Protein AF-A0A5C6TBN1-F1 (afdb_monomer_lite)

Foldseek 3Di:
DDDDDDDDDVQWDKDKDADDDPDFDKDKDWDDAQDDDPNDGDGIDIDIDRDRMDIDTDRPPDPPPCPVVVVVVVVVVVVVVVVD

Radius of gyration: 23.25 Å; chains: 1; bounding box: 35×38×70 Å

Secondary structure (DSSP, 8-state):
-------SSS-EEEEEEE--SS-PPEEEEEEPSSEEETTEEE--EEEEEE-SEEEEEEE-----TTHHHHHHHHHHHHHHHHH-

Organism: Fusarium oxysporum f. sp. cubense (NCBI:txid61366)

Structure (mmCIF, N/CA/C/O backbone):
data_AF-A0A5C6TBN1-F1
#
_entry.id   AF-A0A5C6TBN1-F1
#
loop_
_atom_site.group_PDB
_atom_site.id
_atom_site.type_symbol
_atom_site.label_atom_id
_atom_site.label_alt_id
_atom_site.label_comp_id
_atom_site.label_asym_id
_atom_site.label_entity_id
_atom_site.label_seq_id
_atom_site.pdbx_PDB_ins_cod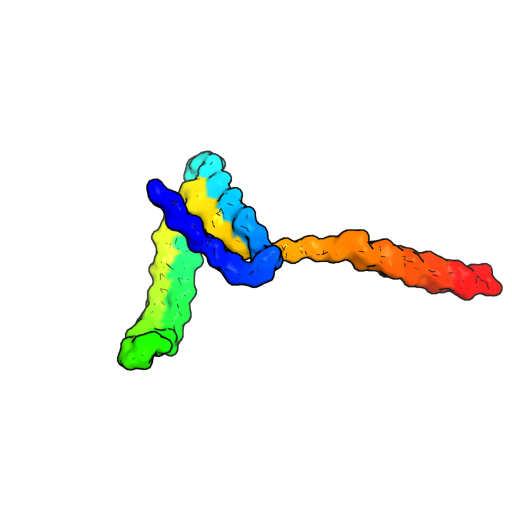e
_atom_site.Cartn_x
_atom_site.Cartn_y
_atom_site.Cartn_z
_atom_site.occupancy
_atom_site.B_iso_or_equiv
_atom_site.auth_seq_id
_atom_site.auth_comp_id
_atom_site.auth_asym_id
_atom_site.auth_atom_id
_atom_site.pdbx_PDB_model_num
ATOM 1 N N . MET A 1 1 ? 16.607 -6.729 19.451 1.00 30.89 1 MET A N 1
ATOM 2 C CA . MET A 1 1 ? 15.892 -7.861 18.823 1.00 30.89 1 MET A CA 1
ATOM 3 C C . MET A 1 1 ? 15.073 -7.300 17.672 1.00 30.89 1 MET A C 1
ATOM 5 O O . MET A 1 1 ? 14.157 -6.534 17.933 1.00 30.89 1 MET A O 1
ATOM 9 N N . ALA A 1 2 ? 15.464 -7.562 16.423 1.00 34.62 2 ALA A N 1
ATOM 10 C CA . ALA A 1 2 ? 14.747 -7.083 15.241 1.00 34.62 2 ALA A CA 1
ATOM 11 C C . ALA A 1 2 ? 13.922 -8.245 14.681 1.00 34.62 2 ALA A C 1
ATOM 13 O O . ALA A 1 2 ? 14.478 -9.237 14.223 1.00 34.62 2 ALA A O 1
ATOM 14 N N . LEU A 1 3 ? 12.602 -8.140 14.792 1.00 35.31 3 LEU A N 1
ATOM 15 C CA . LEU A 1 3 ? 11.651 -9.098 14.241 1.00 35.31 3 LEU A CA 1
ATOM 16 C C . LEU A 1 3 ? 11.282 -8.580 12.845 1.00 35.31 3 LEU A C 1
ATOM 18 O O . LEU A 1 3 ? 10.380 -7.757 12.708 1.00 35.31 3 LEU A O 1
ATOM 22 N N . SER A 1 4 ? 12.044 -8.965 11.815 1.00 42.31 4 SER A N 1
ATOM 23 C CA . SER A 1 4 ? 11.666 -8.682 10.428 1.00 42.31 4 SER A CA 1
ATOM 24 C C . SER A 1 4 ? 10.759 -9.802 9.924 1.00 42.31 4 SER A C 1
ATOM 26 O O . SER A 1 4 ? 11.158 -10.955 9.772 1.00 42.31 4 SER A O 1
ATOM 28 N N . VAL A 1 5 ? 9.494 -9.459 9.695 1.00 44.03 5 VAL A N 1
ATOM 29 C CA . VAL A 1 5 ? 8.541 -10.307 8.978 1.00 44.03 5 VAL A CA 1
ATOM 30 C C . VAL A 1 5 ? 8.980 -10.356 7.513 1.00 44.03 5 VAL A C 1
ATOM 32 O O . VAL A 1 5 ? 8.851 -9.384 6.774 1.00 44.03 5 VAL A O 1
ATOM 35 N N . GLN A 1 6 ? 9.550 -11.487 7.107 1.00 46.69 6 GLN A N 1
ATOM 36 C CA . GLN A 1 6 ? 9.942 -11.762 5.729 1.00 46.69 6 GLN A CA 1
ATOM 37 C C . GLN A 1 6 ? 8.722 -12.349 5.000 1.00 46.69 6 GLN A C 1
ATOM 39 O O . GLN A 1 6 ? 8.348 -13.499 5.225 1.00 46.69 6 GLN A O 1
ATOM 44 N N . VAL A 1 7 ? 8.041 -11.542 4.178 1.00 47.59 7 VAL A N 1
ATOM 45 C CA . VAL A 1 7 ? 6.833 -11.967 3.450 1.00 47.59 7 VAL A CA 1
ATOM 46 C C . VAL A 1 7 ? 7.183 -12.479 2.054 1.00 47.59 7 VAL A C 1
ATOM 48 O O . VAL A 1 7 ? 7.659 -11.730 1.209 1.00 47.59 7 VAL A O 1
ATOM 51 N N . ILE A 1 8 ? 6.909 -13.777 1.894 1.00 48.84 8 ILE A N 1
ATOM 52 C CA . ILE A 1 8 ? 6.188 -14.454 0.806 1.00 48.84 8 ILE A CA 1
ATOM 53 C C . ILE A 1 8 ? 6.711 -14.166 -0.615 1.00 48.84 8 ILE A C 1
ATOM 55 O O . ILE A 1 8 ? 6.476 -13.115 -1.199 1.00 48.84 8 ILE A O 1
ATOM 59 N N . ASP A 1 9 ? 7.322 -15.197 -1.203 1.00 51.00 9 ASP A N 1
ATOM 60 C CA . ASP A 1 9 ? 7.530 -15.417 -2.646 1.00 51.00 9 ASP A CA 1
ATOM 61 C C . ASP A 1 9 ? 8.826 -14.930 -3.314 1.00 51.00 9 ASP A C 1
ATOM 63 O O . ASP A 1 9 ? 8.987 -15.149 -4.508 1.00 51.00 9 ASP A O 1
ATOM 67 N N . GLY A 1 10 ? 9.782 -14.304 -2.615 1.00 54.91 10 GLY A N 1
ATOM 68 C CA . GLY A 1 10 ? 11.122 -13.993 -3.171 1.00 54.91 10 GLY A CA 1
ATOM 69 C C . GLY A 1 10 ? 11.158 -13.032 -4.381 1.00 54.91 10 GLY A C 1
ATOM 70 O O . GLY A 1 10 ? 12.231 -12.648 -4.837 1.00 54.91 10 GLY A O 1
ATOM 71 N N . ILE A 1 11 ? 9.992 -12.617 -4.887 1.00 59.62 11 ILE A N 1
ATOM 72 C CA . ILE A 1 11 ? 9.802 -11.703 -6.024 1.00 59.62 11 ILE A CA 1
ATOM 73 C C . ILE A 1 11 ? 9.381 -10.305 -5.535 1.00 59.62 11 ILE A C 1
ATOM 75 O O . ILE A 1 11 ? 9.492 -9.314 -6.263 1.00 59.62 11 ILE A O 1
ATOM 79 N N . SER A 1 12 ? 8.879 -10.196 -4.304 1.00 58.47 12 SER A N 1
ATOM 80 C CA . SER A 1 12 ? 8.549 -8.911 -3.695 1.00 58.47 12 SER A CA 1
ATOM 81 C C . SER A 1 12 ? 9.795 -8.256 -3.112 1.00 58.47 12 SER A C 1
ATOM 83 O O . SER A 1 12 ? 10.514 -8.877 -2.331 1.00 58.47 12 SER A O 1
ATOM 85 N N . GLN A 1 13 ? 10.024 -6.989 -3.447 1.00 66.81 13 GLN A N 1
ATOM 86 C CA . GLN A 1 13 ? 11.068 -6.190 -2.814 1.00 66.81 13 GLN A CA 1
ATOM 87 C C . GLN A 1 13 ? 10.469 -5.352 -1.687 1.00 66.81 13 GLN A C 1
ATOM 89 O O . GLN A 1 13 ? 9.414 -4.730 -1.851 1.00 66.81 13 GLN A O 1
ATOM 94 N N . GLU A 1 14 ? 11.151 -5.341 -0.543 1.00 72.06 14 GLU A N 1
ATOM 95 C CA . GLU A 1 14 ? 10.854 -4.416 0.544 1.00 72.06 14 GLU A CA 1
ATOM 96 C C . GLU A 1 14 ? 11.217 -2.994 0.108 1.00 72.06 14 GLU A C 1
ATOM 98 O O . GLU A 1 14 ? 12.325 -2.731 -0.362 1.00 72.06 14 GLU A O 1
ATOM 103 N N . ARG A 1 15 ? 10.282 -2.060 0.273 1.00 70.00 15 ARG A N 1
ATOM 104 C CA . ARG A 1 15 ? 10.513 -0.636 0.060 1.00 70.00 15 ARG A CA 1
ATOM 105 C C . ARG A 1 15 ? 10.084 0.127 1.302 1.00 70.00 15 ARG A C 1
ATOM 107 O O . ARG A 1 15 ? 8.917 0.096 1.693 1.00 70.00 15 ARG A O 1
ATOM 114 N N . ARG A 1 16 ? 11.033 0.844 1.900 1.00 74.75 16 ARG A N 1
ATOM 115 C CA . ARG A 1 16 ? 10.765 1.788 2.984 1.00 74.75 16 ARG A CA 1
ATOM 116 C C . ARG A 1 16 ? 10.525 3.171 2.400 1.00 74.75 16 ARG A C 1
ATOM 118 O O . ARG A 1 16 ? 11.319 3.659 1.599 1.00 74.75 16 ARG A O 1
ATOM 125 N N . LEU A 1 17 ? 9.428 3.793 2.805 1.00 73.94 17 LEU A N 1
ATOM 126 C CA . LEU A 1 17 ? 9.071 5.147 2.411 1.00 73.94 17 LEU A CA 1
ATOM 127 C C . LEU A 1 17 ? 9.044 6.011 3.668 1.00 73.94 17 LEU A C 1
ATOM 129 O O . LEU A 1 17 ? 8.328 5.714 4.625 1.00 73.94 17 LEU A O 1
ATOM 133 N N . VAL A 1 18 ? 9.881 7.045 3.661 1.00 78.75 18 VAL A N 1
ATOM 134 C CA . VAL A 1 18 ? 10.032 8.010 4.750 1.00 78.75 18 VAL A CA 1
ATOM 135 C C . VAL A 1 18 ? 9.589 9.362 4.221 1.00 78.75 18 VAL A C 1
ATOM 137 O O . VAL A 1 18 ? 10.044 9.791 3.160 1.00 78.75 18 VAL A O 1
ATOM 140 N N . PHE A 1 19 ? 8.682 10.011 4.942 1.00 78.12 19 PHE A N 1
ATOM 141 C CA . PHE A 1 19 ? 8.136 11.302 4.552 1.00 78.12 19 PHE A CA 1
ATOM 142 C C . PHE A 1 19 ? 8.807 12.416 5.348 1.00 78.12 19 PHE A C 1
ATOM 144 O O . PHE A 1 19 ? 8.794 12.408 6.579 1.00 78.12 19 PHE A O 1
ATOM 151 N N . TYR A 1 20 ? 9.382 13.382 4.632 1.00 72.38 20 TYR A N 1
ATOM 152 C CA . TYR A 1 20 ? 10.018 14.567 5.200 1.00 72.38 20 TYR A CA 1
ATOM 153 C C . TYR A 1 20 ? 9.158 15.795 4.882 1.00 72.38 20 TYR A C 1
ATOM 155 O O . TYR A 1 20 ? 8.752 15.974 3.737 1.00 72.38 20 TYR A O 1
ATOM 163 N N . GLY A 1 21 ? 8.878 16.631 5.886 1.00 77.56 21 GLY A N 1
ATOM 164 C CA . GLY A 1 21 ? 8.054 17.839 5.746 1.00 77.56 21 GLY A CA 1
ATOM 165 C C . GLY A 1 21 ? 6.831 17.869 6.669 1.00 77.56 21 GLY A C 1
ATOM 166 O O . GLY A 1 21 ? 6.609 16.962 7.476 1.00 77.56 21 GLY A O 1
ATOM 167 N N . THR A 1 22 ? 6.052 18.948 6.573 1.00 72.50 22 THR A N 1
ATOM 168 C CA . THR A 1 22 ? 4.809 19.149 7.340 1.00 72.50 22 THR A CA 1
ATOM 169 C C . THR A 1 22 ? 3.642 18.334 6.787 1.00 72.50 22 THR A C 1
ATOM 171 O O . THR A 1 22 ? 2.803 17.872 7.560 1.00 72.50 22 THR A O 1
ATOM 174 N N . ASP A 1 23 ? 3.638 18.076 5.478 1.00 76.19 23 ASP A N 1
ATOM 175 C CA . ASP A 1 23 ? 2.584 17.328 4.793 1.00 76.19 23 ASP A CA 1
ATOM 176 C C . ASP A 1 23 ? 2.853 15.825 4.856 1.00 76.19 23 ASP A C 1
ATOM 178 O O . ASP A 1 23 ? 3.381 15.192 3.941 1.00 76.19 23 ASP A O 1
ATOM 182 N N . LYS A 1 24 ? 2.502 15.245 6.003 1.00 77.88 24 LYS A N 1
ATOM 183 C CA . LYS A 1 24 ? 2.579 13.802 6.231 1.00 77.88 24 LYS A CA 1
ATOM 184 C C . LYS A 1 24 ? 1.368 13.114 5.597 1.00 77.88 24 LYS A C 1
ATOM 186 O O . LYS A 1 24 ? 0.233 13.523 5.857 1.00 77.88 24 LYS A O 1
ATOM 191 N N . PRO A 1 25 ? 1.559 12.038 4.823 1.00 76.81 25 PRO A N 1
ATOM 192 C CA . PRO A 1 25 ? 0.446 11.339 4.211 1.00 76.81 25 PRO A CA 1
ATOM 193 C C . PRO A 1 25 ? -0.405 10.635 5.259 1.00 76.81 25 PRO A C 1
ATOM 195 O O . PRO A 1 25 ? 0.071 10.094 6.266 1.00 76.81 25 PRO A O 1
ATOM 198 N N . ARG A 1 26 ? -1.703 10.632 4.978 1.00 80.94 26 ARG A N 1
ATOM 199 C CA . ARG A 1 26 ? -2.717 9.986 5.792 1.00 80.94 26 ARG A CA 1
ATOM 200 C C . ARG A 1 26 ? -3.078 8.654 5.153 1.00 80.94 26 ARG A C 1
ATOM 202 O O . ARG A 1 26 ? -3.529 8.611 4.012 1.00 80.94 26 ARG A O 1
ATOM 209 N N . MET A 1 27 ? -2.837 7.570 5.881 1.00 80.06 27 MET A N 1
ATOM 210 C CA . MET A 1 27 ? -3.141 6.222 5.422 1.00 80.06 27 MET A CA 1
ATOM 211 C C . MET A 1 27 ? -4.508 5.802 5.951 1.00 80.06 27 MET A C 1
ATOM 213 O O . MET A 1 27 ? -4.764 5.899 7.153 1.00 80.06 27 MET A O 1
ATOM 217 N N . PHE A 1 28 ? -5.354 5.312 5.049 1.00 79.12 28 PHE A N 1
ATOM 218 C CA . PHE A 1 28 ? -6.660 4.755 5.371 1.00 79.12 28 PHE A CA 1
ATOM 219 C C . PHE A 1 28 ? -6.633 3.251 5.116 1.00 79.12 28 PHE A C 1
ATOM 221 O O . PHE A 1 28 ? -6.312 2.813 4.013 1.00 79.12 28 PHE A O 1
ATOM 228 N N . TRP A 1 29 ? -6.958 2.468 6.137 1.00 78.56 29 TRP A N 1
ATOM 229 C CA . TRP A 1 29 ? -7.159 1.029 6.018 1.00 78.56 29 TRP A CA 1
ATOM 230 C C . TRP A 1 29 ? -8.642 0.744 6.150 1.00 78.56 29 TRP A C 1
ATOM 232 O O . TRP A 1 29 ? -9.235 1.042 7.184 1.00 78.56 29 TRP A O 1
ATOM 242 N N . LEU A 1 30 ? -9.230 0.186 5.098 1.00 80.19 30 LEU A N 1
ATOM 243 C CA . LEU A 1 30 ? -10.621 -0.232 5.094 1.00 80.19 30 LEU A CA 1
ATOM 244 C C . LEU A 1 30 ? -10.663 -1.749 5.260 1.00 80.19 30 LEU A C 1
ATOM 246 O O . LEU A 1 30 ? -10.209 -2.475 4.373 1.00 80.19 30 LEU A O 1
ATOM 250 N N . GLN A 1 31 ? -11.212 -2.227 6.373 1.00 79.31 31 GLN A N 1
ATOM 251 C CA . GLN A 1 31 ? -11.598 -3.626 6.473 1.00 79.31 31 GLN A CA 1
ATOM 252 C C . GLN A 1 31 ? -13.014 -3.781 5.889 1.00 79.31 31 GLN A C 1
ATOM 254 O O . GLN A 1 31 ? -13.929 -3.088 6.339 1.00 79.31 31 GLN A O 1
ATOM 259 N N . PRO A 1 32 ? -13.224 -4.664 4.894 1.00 76.94 32 PRO A N 1
ATOM 260 C CA . PRO A 1 32 ? -14.559 -4.938 4.380 1.00 76.94 32 PRO A CA 1
ATOM 261 C C . PRO A 1 32 ? -15.457 -5.526 5.477 1.00 76.94 32 PRO A C 1
ATOM 263 O O . PRO A 1 32 ? -15.001 -6.368 6.252 1.00 76.94 32 PRO A O 1
ATOM 266 N N . ALA A 1 33 ? -16.724 -5.110 5.506 1.00 79.44 33 ALA A N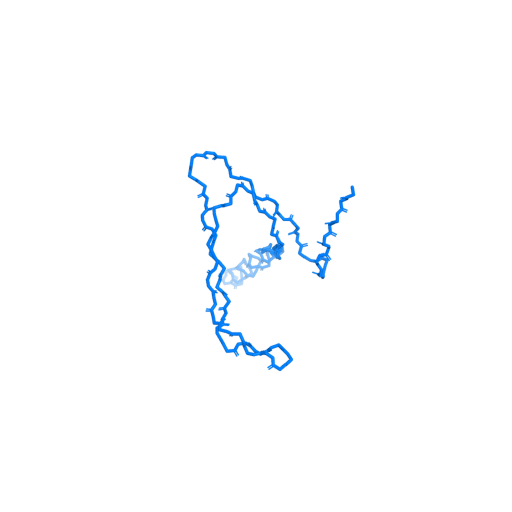 1
ATOM 267 C CA . ALA A 1 33 ? -17.736 -5.661 6.407 1.00 79.44 33 ALA A CA 1
ATOM 268 C C . ALA A 1 33 ? -18.126 -7.100 6.032 1.00 79.44 33 ALA A C 1
ATOM 270 O O . ALA A 1 33 ? -17.912 -7.531 4.895 1.00 79.44 33 ALA A O 1
ATOM 271 N N . GLY A 1 34 ? -18.704 -7.835 6.987 1.00 77.25 34 GLY A N 1
ATOM 272 C CA . GLY A 1 34 ? -19.205 -9.195 6.763 1.00 77.25 34 GLY A CA 1
ATOM 273 C C . GLY A 1 34 ? -18.089 -10.224 6.576 1.00 77.25 34 GLY A C 1
ATOM 274 O O . GLY A 1 34 ? -18.282 -11.274 5.960 1.00 77.25 34 GLY A O 1
ATOM 275 N N . ARG A 1 35 ? -16.878 -9.924 7.064 1.00 76.81 35 ARG A N 1
ATOM 276 C CA . ARG A 1 35 ? -15.782 -10.896 7.097 1.00 76.81 35 ARG A CA 1
ATOM 277 C C . ARG A 1 35 ? -15.957 -11.772 8.329 1.00 76.81 35 ARG A C 1
ATOM 279 O O . ARG A 1 35 ? -15.993 -11.273 9.447 1.00 76.81 35 ARG A O 1
ATOM 286 N N . ARG A 1 36 ? -16.046 -13.083 8.112 1.00 81.81 36 ARG A N 1
ATOM 287 C CA . ARG A 1 36 ? -16.149 -14.081 9.177 1.00 81.81 36 ARG A CA 1
ATOM 288 C C . ARG A 1 36 ? -14.790 -14.736 9.411 1.00 81.81 36 ARG A C 1
ATOM 290 O O . ARG A 1 36 ? -14.188 -15.248 8.467 1.00 81.81 36 ARG A O 1
ATOM 297 N N . ILE A 1 37 ? -14.311 -14.715 10.652 1.00 81.19 37 ILE A N 1
ATOM 298 C CA . ILE A 1 37 ? -13.102 -15.434 11.080 1.00 81.19 37 ILE A CA 1
ATOM 299 C C . ILE A 1 37 ? -13.531 -16.406 12.178 1.00 81.19 37 ILE A C 1
ATOM 301 O O . ILE A 1 37 ? -13.903 -15.995 13.275 1.00 81.19 37 ILE A O 1
ATOM 305 N N . GLY A 1 38 ? -13.525 -17.703 11.859 1.00 86.19 38 GLY A N 1
ATOM 306 C CA . GLY A 1 38 ? -14.121 -18.726 12.719 1.00 86.19 38 GLY A CA 1
ATOM 307 C C . GLY A 1 38 ? -15.624 -18.491 12.883 1.00 86.19 38 GLY A C 1
ATOM 308 O O . GLY A 1 38 ? -16.363 -18.474 11.896 1.00 86.19 38 GLY A O 1
ATOM 309 N N . ASP A 1 39 ? -16.054 -18.257 14.120 1.00 91.06 39 ASP A N 1
ATOM 310 C CA . ASP A 1 39 ? -17.456 -17.995 14.467 1.00 91.06 39 ASP A CA 1
ATOM 311 C C . ASP A 1 39 ? -17.757 -16.525 14.771 1.00 91.06 39 ASP A C 1
ATOM 313 O O . ASP A 1 39 ? -18.896 -16.184 15.076 1.00 91.06 39 ASP A O 1
ATOM 317 N N . GLN A 1 40 ? -16.763 -15.640 14.653 1.00 81.81 40 GLN A N 1
ATO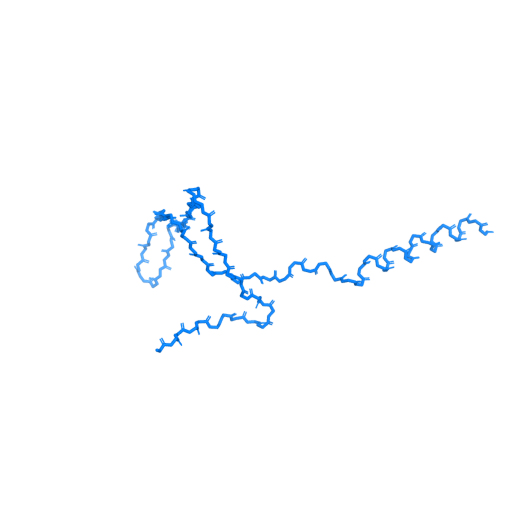M 318 C CA . GLN A 1 40 ? -16.967 -14.203 14.801 1.00 81.81 40 GLN A CA 1
ATOM 319 C C . GLN A 1 40 ? -17.188 -13.535 13.447 1.00 81.81 40 GLN A C 1
ATOM 321 O O . GLN A 1 40 ? -16.406 -13.708 12.505 1.00 81.81 40 GLN A O 1
ATOM 326 N N . GLU A 1 41 ? -18.256 -12.748 13.377 1.00 85.00 41 GLU A N 1
ATOM 327 C CA . GLU A 1 41 ? -18.528 -11.815 12.293 1.00 85.00 41 GLU A CA 1
ATOM 328 C C . GLU A 1 41 ? -17.955 -10.446 12.655 1.00 85.00 41 GLU A C 1
ATOM 330 O O . GLU A 1 41 ? -18.167 -9.939 13.757 1.00 85.00 41 GLU A O 1
ATOM 335 N N . 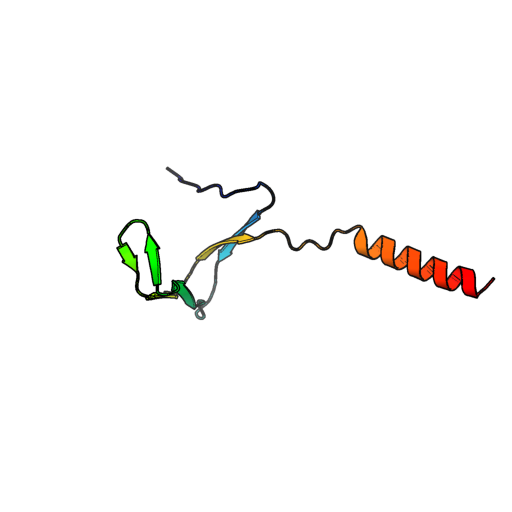PHE A 1 42 ? -17.185 -9.874 11.733 1.00 79.50 42 PHE A N 1
ATOM 336 C CA . PHE A 1 42 ? -16.579 -8.563 11.901 1.00 79.50 42 PHE A CA 1
ATOM 337 C C . PHE A 1 42 ? -17.313 -7.542 11.040 1.00 79.50 42 PHE A C 1
ATOM 339 O O . PHE A 1 42 ? -17.380 -7.671 9.809 1.00 79.50 42 PHE A O 1
ATOM 346 N N . ASP A 1 43 ? -17.789 -6.488 11.696 1.00 79.44 43 ASP A N 1
ATOM 347 C CA . ASP A 1 43 ? -18.241 -5.284 11.018 1.00 79.44 43 ASP A CA 1
ATOM 348 C C . ASP A 1 43 ? -17.083 -4.607 10.280 1.00 79.44 43 ASP A C 1
ATOM 350 O O . ASP A 1 43 ? -15.899 -4.749 10.612 1.00 79.44 43 ASP A O 1
ATOM 354 N N . GLY A 1 44 ? -17.437 -3.860 9.237 1.00 80.44 44 GLY A N 1
ATOM 355 C CA . GLY A 1 44 ? -16.466 -3.066 8.501 1.00 80.44 44 GLY A CA 1
ATOM 356 C C . GLY A 1 44 ? -15.956 -1.940 9.386 1.00 80.44 44 GLY A C 1
ATOM 357 O O . GLY A 1 44 ? -16.743 -1.179 9.944 1.00 80.44 44 GLY A O 1
ATOM 358 N N . PHE A 1 45 ? -14.639 -1.801 9.486 1.00 80.25 45 PHE A N 1
ATOM 359 C CA . PHE A 1 45 ? -14.028 -0.681 10.186 1.00 80.25 45 PHE A CA 1
ATOM 360 C C . PHE A 1 45 ? -13.022 0.032 9.295 1.00 80.25 45 PHE A C 1
ATOM 362 O O . PHE A 1 45 ? -12.380 -0.558 8.421 1.00 80.25 45 PHE A O 1
ATOM 369 N N . ALA A 1 46 ? -12.889 1.333 9.535 1.00 79.44 46 ALA A N 1
ATOM 370 C CA . ALA A 1 46 ? -11.913 2.181 8.880 1.00 79.44 46 ALA A CA 1
ATOM 371 C C . ALA A 1 46 ? -10.891 2.653 9.914 1.00 79.44 46 ALA A C 1
ATOM 373 O O . ALA A 1 46 ? -11.249 3.227 10.941 1.00 79.44 46 ALA A O 1
ATOM 374 N N . TYR A 1 47 ? -9.613 2.431 9.628 1.00 78.50 47 TYR A N 1
ATOM 375 C CA . TYR A 1 47 ? -8.515 2.960 10.422 1.00 78.50 47 TYR A CA 1
ATOM 376 C C . TYR A 1 47 ? -7.838 4.104 9.671 1.00 78.50 47 TYR A C 1
ATOM 378 O O . TYR A 1 47 ? -7.569 4.000 8.474 1.00 78.50 47 TYR A O 1
ATOM 386 N N . ASN A 1 48 ? -7.567 5.199 10.375 1.00 83.50 48 ASN A N 1
ATOM 387 C CA . ASN A 1 48 ? -6.950 6.402 9.829 1.00 83.50 48 ASN A CA 1
ATOM 388 C C . ASN A 1 48 ? -5.745 6.779 10.692 1.00 83.50 48 ASN A C 1
ATOM 390 O O . ASN A 1 48 ? -5.894 7.037 11.886 1.00 83.50 48 ASN A O 1
ATOM 394 N N . GLN A 1 49 ? -4.563 6.839 10.082 1.00 82.94 49 GLN A N 1
ATOM 395 C CA . GLN A 1 49 ? -3.341 7.224 10.774 1.00 82.94 49 GLN A CA 1
ATOM 396 C C . GLN A 1 49 ? -2.450 8.091 9.887 1.00 82.94 49 GLN A C 1
ATOM 398 O O . GLN A 1 49 ? -2.241 7.807 8.706 1.00 82.94 49 GLN A O 1
ATOM 403 N N . ILE A 1 50 ? -1.889 9.145 10.478 1.00 82.62 50 ILE A N 1
ATOM 404 C CA . ILE A 1 50 ? -0.822 9.937 9.862 1.00 82.62 50 ILE A CA 1
ATOM 405 C C . ILE A 1 50 ? 0.472 9.130 9.983 1.00 82.62 50 ILE A C 1
ATOM 407 O O . ILE A 1 50 ? 0.872 8.793 11.098 1.00 82.62 50 ILE A O 1
ATOM 411 N N . LYS A 1 51 ? 1.127 8.818 8.860 1.00 79.00 51 LYS A N 1
ATOM 412 C CA . LYS A 1 51 ? 2.373 8.040 8.863 1.00 79.00 51 LYS A CA 1
ATOM 413 C C . LYS A 1 51 ? 3.589 8.919 8.588 1.00 79.00 51 LYS A C 1
ATOM 415 O O . LYS A 1 51 ? 3.621 9.669 7.619 1.00 79.00 51 LYS A O 1
ATOM 420 N N . THR A 1 52 ? 4.600 8.799 9.444 1.00 80.19 52 THR A N 1
ATOM 421 C CA . THR A 1 52 ? 5.944 9.371 9.241 1.00 80.19 52 THR A CA 1
ATOM 422 C C . THR A 1 52 ? 6.806 8.471 8.369 1.00 80.19 52 THR A C 1
ATOM 424 O O . THR A 1 52 ? 7.572 8.942 7.532 1.00 80.19 52 THR A O 1
ATOM 427 N N . ASP A 1 53 ? 6.641 7.165 8.537 1.00 75.69 53 ASP A N 1
ATOM 428 C CA . ASP A 1 53 ? 7.314 6.133 7.777 1.00 75.69 53 ASP A CA 1
ATOM 429 C C . ASP A 1 53 ? 6.420 4.898 7.633 1.00 75.69 53 ASP A C 1
ATOM 431 O O . ASP A 1 53 ? 5.542 4.614 8.454 1.00 75.69 53 ASP A O 1
ATOM 435 N N . TYR A 1 54 ? 6.610 4.168 6.539 1.00 76.81 54 TYR A N 1
ATOM 436 C CA . TYR A 1 54 ? 5.987 2.866 6.350 1.00 76.81 54 TYR A CA 1
ATOM 437 C C . TYR A 1 54 ? 6.849 1.963 5.477 1.00 76.81 54 TYR A C 1
ATOM 439 O O . TYR A 1 54 ? 7.622 2.418 4.630 1.00 76.81 54 TYR A O 1
ATOM 447 N N . ILE A 1 55 ? 6.706 0.664 5.711 1.00 77.56 55 ILE A N 1
ATOM 448 C CA . ILE A 1 55 ? 7.356 -0.391 4.943 1.00 77.56 55 ILE A CA 1
ATOM 449 C C . ILE A 1 55 ? 6.273 -1.073 4.116 1.00 77.56 55 ILE A C 1
ATOM 451 O O . ILE A 1 55 ? 5.189 -1.367 4.619 1.00 77.56 55 ILE A O 1
ATOM 455 N N . THR A 1 56 ? 6.555 -1.290 2.839 1.00 74.00 56 THR A N 1
ATOM 456 C CA . THR A 1 56 ? 5.641 -1.942 1.904 1.00 74.00 56 THR A CA 1
ATOM 457 C C . THR A 1 56 ? 6.418 -2.903 1.018 1.00 74.00 56 THR A C 1
ATOM 459 O O . THR A 1 56 ? 7.518 -2.588 0.569 1.00 74.00 56 THR A O 1
ATOM 462 N N . SER A 1 57 ? 5.846 -4.070 0.739 1.00 68.75 57 SER A N 1
ATOM 463 C CA . SER A 1 57 ? 6.386 -5.018 -0.232 1.00 68.75 57 SER A CA 1
ATOM 464 C C . SER A 1 57 ? 5.669 -4.815 -1.564 1.00 68.75 57 SER A C 1
ATOM 466 O O . SER A 1 57 ? 4.449 -4.924 -1.651 1.00 68.75 57 SER A O 1
ATOM 468 N N . TRP A 1 58 ? 6.411 -4.465 -2.614 1.00 66.81 58 TRP A N 1
ATOM 469 C CA . TRP A 1 58 ? 5.852 -4.361 -3.965 1.00 66.81 58 TRP A CA 1
ATOM 470 C C . TRP A 1 58 ? 6.462 -5.444 -4.843 1.00 66.81 58 TRP A C 1
ATOM 472 O O . TRP A 1 58 ? 7.666 -5.707 -4.789 1.00 66.81 58 TRP A O 1
ATOM 482 N N . LYS A 1 59 ? 5.634 -6.064 -5.689 1.00 63.47 59 LYS A N 1
ATOM 483 C CA . LYS A 1 59 ? 6.156 -6.808 -6.837 1.00 63.47 59 LYS A CA 1
ATOM 484 C C . LYS A 1 59 ? 6.799 -5.793 -7.774 1.00 63.47 59 LYS A C 1
ATOM 486 O O . LYS A 1 59 ? 6.196 -4.761 -8.067 1.00 63.47 59 LYS A O 1
ATOM 491 N N . SER A 1 60 ? 8.018 -6.075 -8.224 1.00 63.94 60 SER A N 1
ATOM 492 C CA . SER A 1 60 ? 8.673 -5.242 -9.229 1.00 63.94 60 SER A CA 1
ATOM 493 C C . SER A 1 60 ? 7.779 -5.173 -10.469 1.00 63.94 60 SER A C 1
ATOM 495 O O . SER A 1 60 ? 7.577 -6.177 -11.151 1.00 63.94 60 SER A O 1
ATOM 497 N N . SER A 1 61 ? 7.249 -3.989 -10.777 1.00 61.59 61 SER A N 1
ATOM 498 C CA . SER A 1 61 ? 6.561 -3.699 -12.040 1.00 61.59 61 SER A CA 1
ATOM 499 C C . SER A 1 61 ? 7.556 -3.507 -13.188 1.00 61.59 61 SER A C 1
ATOM 501 O O . SER A 1 61 ? 7.273 -2.796 -14.151 1.00 61.59 61 SER A O 1
ATOM 503 N N . GLY A 1 62 ? 8.741 -4.121 -13.089 1.00 58.59 62 GLY A N 1
ATOM 504 C CA . GLY A 1 62 ? 9.752 -4.092 -14.126 1.00 58.59 62 GLY A CA 1
ATOM 505 C C . GLY A 1 62 ? 9.162 -4.621 -15.424 1.00 58.59 62 GLY A C 1
ATOM 506 O O . GLY A 1 62 ? 9.022 -5.832 -15.611 1.00 58.59 62 GLY A O 1
ATOM 507 N N . LEU A 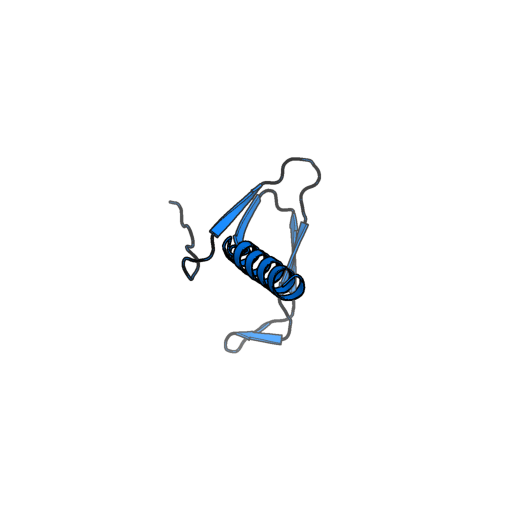1 63 ? 8.839 -3.704 -16.339 1.00 56.00 63 LEU A N 1
ATOM 508 C CA . LEU A 1 63 ? 8.764 -3.999 -17.761 1.00 56.00 63 LEU A CA 1
ATOM 509 C C . LEU A 1 63 ? 10.024 -4.795 -18.084 1.00 56.00 63 LEU A C 1
ATOM 511 O O . LEU A 1 63 ? 11.133 -4.277 -17.964 1.00 56.00 63 LEU A O 1
ATOM 515 N N . LYS A 1 64 ? 9.861 -6.081 -18.411 1.00 60.06 64 LYS A N 1
ATOM 516 C CA . LYS A 1 64 ? 10.982 -6.957 -18.752 1.00 60.06 64 LYS A CA 1
ATOM 517 C C . LYS A 1 64 ? 11.809 -6.223 -19.809 1.00 60.06 64 LYS A C 1
ATOM 519 O O . LYS A 1 64 ? 11.310 -6.034 -20.917 1.00 60.06 64 LYS A O 1
ATOM 524 N N . SER A 1 65 ? 13.054 -5.845 -19.500 1.00 58.94 65 SER A N 1
ATOM 525 C CA . SER A 1 65 ? 13.968 -5.113 -20.403 1.00 58.94 65 SER A CA 1
ATOM 526 C C . SER A 1 65 ? 14.241 -5.814 -21.747 1.00 58.94 65 SER A C 1
ATOM 528 O O . SER A 1 65 ? 15.000 -5.313 -22.563 1.00 58.94 65 SER A O 1
ATOM 530 N N . GLY A 1 66 ? 13.637 -6.974 -22.021 1.00 60.03 66 GLY A N 1
ATOM 531 C CA . GLY A 1 66 ? 13.650 -7.622 -23.334 1.00 60.03 66 GLY A CA 1
ATOM 532 C C . GLY A 1 66 ? 12.400 -7.386 -24.192 1.00 60.03 66 GLY A C 1
ATOM 533 O O . GLY A 1 66 ? 12.424 -7.715 -25.375 1.00 60.03 66 GLY A O 1
ATOM 534 N N . CYS A 1 67 ? 11.309 -6.842 -23.638 1.00 60.06 67 CYS A N 1
ATOM 535 C CA . CYS A 1 67 ? 10.039 -6.707 -24.360 1.00 60.06 67 CYS A CA 1
ATOM 536 C C . CYS A 1 67 ? 10.119 -5.623 -25.445 1.00 60.06 67 CYS A C 1
ATOM 538 O O . CYS A 1 67 ? 9.793 -5.888 -26.600 1.00 60.06 67 CYS A O 1
ATOM 540 N N . TYR A 1 68 ? 10.670 -4.447 -25.116 1.00 67.25 68 TYR A N 1
ATOM 541 C CA . TYR A 1 68 ? 10.819 -3.345 -26.078 1.00 67.25 68 TYR A CA 1
ATOM 542 C C . TYR A 1 68 ? 11.689 -3.735 -27.281 1.00 67.25 68 TYR A C 1
ATOM 544 O O . TYR A 1 68 ? 11.401 -3.352 -28.412 1.00 67.25 68 TYR A O 1
ATOM 552 N N . ARG A 1 69 ? 12.730 -4.547 -27.050 1.00 75.12 69 ARG A N 1
ATOM 553 C CA . ARG A 1 69 ? 13.672 -4.964 -28.091 1.00 75.12 69 ARG A CA 1
ATOM 554 C C . ARG A 1 69 ? 12.998 -5.884 -29.109 1.00 75.12 69 ARG A C 1
ATOM 556 O O . ARG A 1 69 ? 13.201 -5.716 -30.304 1.00 75.12 69 ARG A O 1
ATOM 563 N N . ARG A 1 70 ? 12.161 -6.823 -28.649 1.00 77.12 70 ARG A N 1
ATOM 564 C CA . ARG A 1 70 ? 11.390 -7.718 -29.534 1.00 77.12 70 ARG A CA 1
ATOM 565 C C . ARG A 1 70 ? 10.357 -6.958 -30.366 1.00 77.12 70 ARG A C 1
ATOM 567 O O . ARG A 1 70 ? 10.214 -7.257 -31.545 1.00 77.12 70 ARG A O 1
ATOM 574 N N . VAL A 1 71 ? 9.690 -5.967 -29.772 1.00 81.44 71 VAL A N 1
ATOM 575 C CA . VAL A 1 71 ? 8.724 -5.117 -30.486 1.00 81.44 71 VAL A CA 1
ATOM 576 C C . VAL A 1 71 ? 9.417 -4.332 -31.603 1.00 81.44 71 VAL A C 1
ATOM 578 O O . VAL A 1 71 ? 8.954 -4.358 -32.738 1.00 81.44 71 VAL A O 1
ATOM 581 N N . TRP A 1 72 ? 10.569 -3.717 -31.325 1.00 84.88 72 TRP A N 1
ATOM 582 C CA . TRP A 1 72 ? 11.330 -2.980 -32.339 1.00 84.88 72 TRP A CA 1
ATOM 583 C C . TRP A 1 72 ? 11.855 -3.863 -33.474 1.00 84.88 72 TRP A C 1
ATOM 585 O O . TRP A 1 72 ? 11.793 -3.454 -34.631 1.00 84.88 72 TRP A O 1
ATOM 595 N N . PHE A 1 73 ? 12.313 -5.084 -33.173 1.00 86.75 73 PHE A N 1
ATOM 596 C CA . PHE A 1 73 ? 12.698 -6.038 -34.216 1.00 86.75 73 PHE A CA 1
ATOM 597 C C . PHE A 1 73 ? 11.522 -6.408 -35.124 1.00 86.75 73 PHE A C 1
ATOM 599 O O . PHE A 1 73 ? 11.694 -6.436 -36.338 1.00 86.75 73 PHE A O 1
ATOM 606 N N . ALA A 1 74 ? 10.334 -6.646 -34.561 1.00 85.00 74 ALA A N 1
ATOM 607 C CA . ALA A 1 74 ? 9.144 -6.952 -35.352 1.00 85.00 74 ALA A CA 1
ATOM 608 C C . ALA A 1 74 ? 8.741 -5.777 -36.258 1.00 85.00 74 ALA A C 1
ATOM 610 O O . ALA A 1 74 ? 8.463 -5.983 -37.435 1.00 85.00 74 ALA A O 1
ATOM 611 N N . VAL A 1 75 ? 8.777 -4.543 -35.743 1.00 87.06 75 VAL A N 1
ATOM 612 C CA . VAL A 1 75 ? 8.482 -3.334 -36.533 1.00 87.06 75 VAL A CA 1
ATOM 613 C C . VAL A 1 75 ? 9.481 -3.162 -37.682 1.00 87.06 75 VAL A C 1
ATOM 615 O O . VAL A 1 75 ? 9.069 -2.940 -38.818 1.00 87.06 75 VAL A O 1
ATOM 618 N N . ALA A 1 76 ? 10.781 -3.317 -37.417 1.00 86.69 76 ALA A N 1
ATOM 619 C CA . ALA A 1 76 ? 11.816 -3.202 -38.444 1.00 86.69 76 ALA A CA 1
ATOM 620 C C . ALA A 1 76 ? 11.677 -4.274 -39.537 1.00 86.69 76 ALA A C 1
ATOM 622 O O . ALA A 1 76 ? 11.843 -3.969 -40.716 1.00 86.69 76 ALA A O 1
ATOM 623 N N . PHE A 1 77 ? 11.330 -5.509 -39.161 1.00 85.88 77 PHE A N 1
ATOM 624 C CA . PHE A 1 77 ? 11.125 -6.597 -40.117 1.00 85.88 77 PHE A CA 1
ATOM 625 C C . PHE A 1 77 ? 9.889 -6.359 -40.992 1.00 85.88 77 PHE A C 1
ATOM 627 O O . PHE A 1 77 ? 9.964 -6.526 -42.204 1.00 85.88 77 PHE A O 1
ATOM 634 N N . SER A 1 78 ? 8.779 -5.897 -40.405 1.00 83.75 78 SER A N 1
ATOM 635 C CA . SER A 1 78 ? 7.566 -5.561 -41.160 1.00 83.75 78 SER A CA 1
ATOM 636 C C . SER A 1 78 ? 7.800 -4.447 -42.181 1.00 83.75 78 SER A C 1
ATOM 638 O O . SER A 1 78 ? 7.277 -4.521 -43.286 1.00 83.75 78 SER A O 1
ATOM 640 N N . ILE A 1 79 ? 8.602 -3.433 -41.839 1.00 85.38 79 ILE A N 1
ATOM 641 C CA . ILE A 1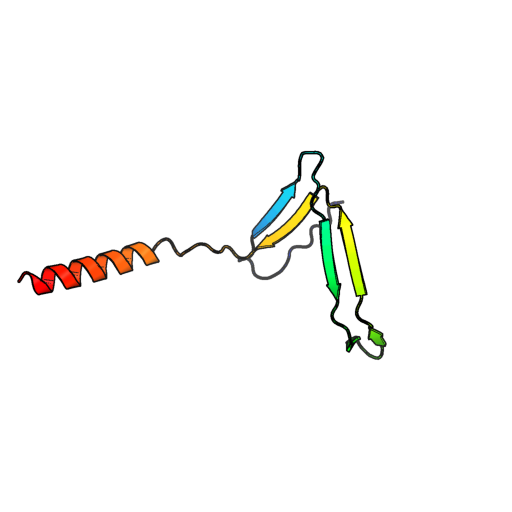 79 ? 8.941 -2.342 -42.766 1.00 85.38 79 ILE A CA 1
ATOM 642 C C . ILE A 1 79 ? 9.916 -2.830 -43.845 1.00 85.38 79 ILE A C 1
ATOM 644 O O . ILE A 1 79 ? 9.731 -2.520 -45.017 1.00 85.38 79 ILE A O 1
ATOM 648 N N . GLY A 1 80 ? 10.928 -3.621 -43.473 1.00 77.88 80 GLY A N 1
ATOM 649 C CA . GLY A 1 80 ? 11.912 -4.157 -44.417 1.00 77.88 80 GLY A CA 1
ATOM 650 C C . GLY A 1 80 ? 11.303 -5.092 -45.464 1.00 77.88 80 GLY A C 1
ATOM 651 O O . GLY A 1 80 ? 11.679 -5.018 -46.627 1.00 77.88 80 GLY A O 1
ATOM 652 N N . VAL A 1 81 ? 10.319 -5.910 -45.074 1.00 75.62 81 VAL A N 1
ATOM 653 C CA . VAL A 1 81 ? 9.562 -6.781 -45.993 1.00 75.62 81 VAL A CA 1
ATOM 654 C C . VAL A 1 81 ? 8.658 -5.982 -46.938 1.00 75.62 81 VAL A C 1
ATOM 656 O O . VAL A 1 81 ? 8.342 -6.463 -48.014 1.00 75.62 81 VAL A O 1
ATOM 659 N N . TRP A 1 82 ? 8.243 -4.769 -46.566 1.00 68.00 82 TRP A N 1
ATOM 660 C CA . TRP A 1 82 ? 7.384 -3.924 -47.404 1.00 68.00 82 TRP A CA 1
ATOM 661 C C . TRP A 1 82 ? 8.161 -3.104 -48.447 1.00 68.00 82 TRP A C 1
ATOM 663 O O . TRP A 1 82 ? 7.576 -2.603 -49.401 1.00 68.00 82 TRP A O 1
ATOM 673 N N . VAL A 1 83 ? 9.471 -2.933 -48.242 1.00 70.12 83 VAL A N 1
ATOM 674 C CA . VAL A 1 83 ? 10.374 -2.161 -49.117 1.00 70.12 83 VAL A CA 1
ATOM 675 C C . VAL A 1 83 ? 11.093 -3.055 -50.143 1.00 70.12 83 VAL A C 1
ATOM 677 O O . VAL A 1 83 ? 11.711 -2.532 -51.071 1.00 70.12 83 VAL A O 1
ATOM 680 N N . MET A 1 84 ? 10.999 -4.381 -49.999 1.00 55.53 84 MET A N 1
ATOM 681 C CA . MET A 1 84 ? 11.525 -5.377 -50.940 1.00 55.53 84 MET A CA 1
ATOM 682 C C . MET A 1 84 ? 10.422 -5.909 -51.854 1.00 55.53 84 MET A C 1
ATOM 684 O O . MET A 1 84 ? 10.714 -6.093 -53.055 1.00 55.53 84 MET A O 1
#

pLDDT: mean 71.66, std 13.31, range [30.89, 91.06]

Sequence (84 aa):
MALSVQVIDGISQERRLVFYGTDKPRMFWLQPAGRRIGDQEFDGFAYNQIKTDYITSWKSSGLKSGCYRRVWFAVAFSIGVWVM